Protein AF-A0A7J3VRC7-F1 (afdb_monomer)

Structure (mmCIF, N/CA/C/O backbone):
data_AF-A0A7J3VRC7-F1
#
_entry.id   AF-A0A7J3VRC7-F1
#
loop_
_atom_site.group_PDB
_atom_site.id
_atom_site.type_symbol
_atom_site.label_atom_id
_atom_site.label_alt_id
_atom_site.label_comp_id
_atom_site.label_asym_id
_atom_site.label_entity_id
_atom_site.label_seq_id
_atom_site.pdbx_PDB_ins_code
_atom_site.Cartn_x
_atom_site.Cartn_y
_atom_site.Cartn_z
_atom_site.occupancy
_atom_site.B_iso_or_equiv
_atom_site.auth_seq_id
_atom_site.auth_comp_id
_atom_site.auth_asym_id
_atom_site.auth_atom_id
_atom_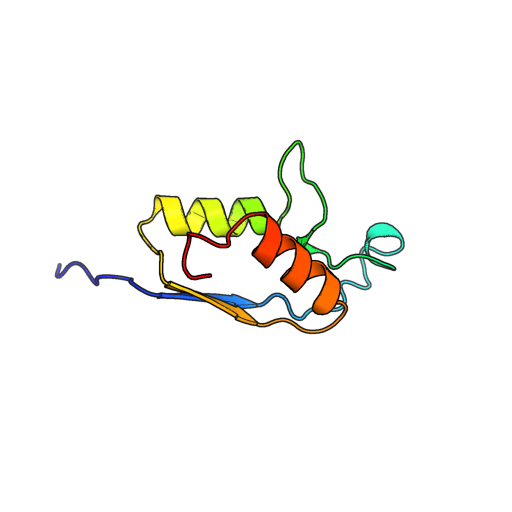site.pdbx_PDB_model_num
ATOM 1 N N . MET A 1 1 ? -2.562 -5.842 30.827 1.00 54.84 1 MET A N 1
ATOM 2 C CA . MET A 1 1 ? -1.603 -5.173 29.919 1.00 54.84 1 MET A CA 1
ATOM 3 C C . MET A 1 1 ? -2.236 -3.878 29.436 1.00 54.84 1 MET A C 1
ATOM 5 O O . MET A 1 1 ? -3.397 -3.946 29.039 1.00 54.84 1 MET A O 1
ATOM 9 N N . PRO A 1 2 ? -1.559 -2.720 29.498 1.00 52.94 2 PRO A N 1
ATOM 10 C CA . PRO A 1 2 ? -2.072 -1.515 28.855 1.00 52.94 2 PRO A CA 1
ATOM 11 C C . PRO A 1 2 ? -2.187 -1.771 27.348 1.00 52.94 2 PRO A C 1
ATOM 13 O O . PRO A 1 2 ? -1.295 -2.362 26.739 1.00 52.94 2 PRO A O 1
ATOM 16 N N . LYS A 1 3 ? -3.315 -1.380 26.755 1.00 56.28 3 LYS A N 1
ATOM 17 C CA . LYS A 1 3 ? -3.541 -1.488 25.315 1.00 56.28 3 LYS A CA 1
ATOM 18 C C . LYS A 1 3 ? -2.777 -0.335 24.664 1.00 56.28 3 LYS A C 1
ATOM 20 O O . LYS A 1 3 ? -3.218 0.807 24.753 1.00 56.28 3 LYS A O 1
ATOM 25 N N . THR A 1 4 ? -1.615 -0.606 24.072 1.00 64.88 4 THR A N 1
ATOM 26 C CA . THR A 1 4 ? -0.927 0.391 23.244 1.00 64.88 4 THR A CA 1
ATOM 27 C C . THR A 1 4 ? -1.875 0.777 22.118 1.00 64.88 4 THR A C 1
ATOM 29 O O . THR A 1 4 ? -2.249 -0.071 21.308 1.00 64.88 4 THR A O 1
ATOM 32 N N . ILE A 1 5 ? -2.303 2.036 22.082 1.00 68.25 5 ILE A N 1
ATOM 33 C CA . ILE A 1 5 ? -3.092 2.533 20.962 1.00 68.25 5 ILE A CA 1
ATOM 34 C C . ILE A 1 5 ? -2.114 2.748 19.801 1.00 68.25 5 ILE A C 1
ATOM 36 O O . ILE A 1 5 ? -1.411 3.755 19.740 1.00 68.25 5 ILE A O 1
ATOM 40 N N . MET A 1 6 ? -2.008 1.755 18.914 1.00 68.50 6 MET A N 1
ATOM 41 C CA . MET A 1 6 ? -1.270 1.897 17.660 1.00 68.50 6 MET A CA 1
ATOM 42 C C . MET A 1 6 ? -2.096 2.772 16.723 1.00 68.50 6 MET A C 1
ATOM 44 O O . MET A 1 6 ? -3.036 2.298 16.098 1.00 68.50 6 MET A O 1
ATOM 48 N N . ASN A 1 7 ? -1.767 4.059 16.668 1.00 82.62 7 ASN A N 1
ATOM 49 C CA . ASN A 1 7 ? -2.489 5.017 15.831 1.00 82.62 7 ASN A CA 1
ATOM 50 C 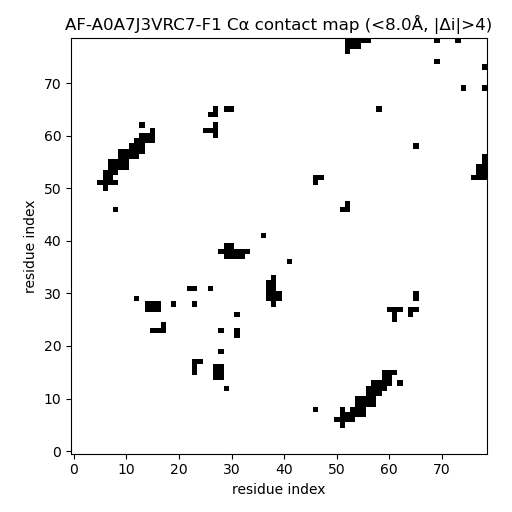C . ASN A 1 7 ? -1.865 5.202 14.450 1.00 82.62 7 ASN A C 1
ATOM 52 O O . ASN A 1 7 ? -2.564 5.663 13.554 1.00 82.62 7 ASN A O 1
ATOM 56 N N . GLN A 1 8 ? -0.581 4.865 14.280 1.00 91.25 8 GLN A N 1
ATOM 57 C CA . GLN A 1 8 ? 0.180 5.179 13.074 1.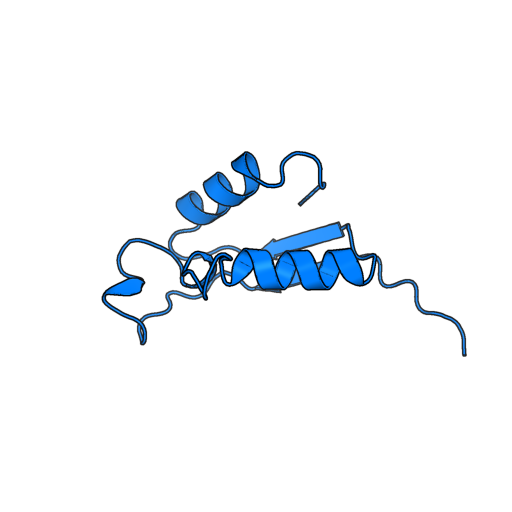00 91.25 8 GLN A CA 1
ATOM 58 C C . GLN A 1 8 ? 0.902 3.957 12.503 1.00 91.25 8 GLN A C 1
ATOM 60 O O . GLN A 1 8 ? 1.458 3.153 13.252 1.00 91.25 8 GLN A O 1
ATOM 65 N N . ALA A 1 9 ? 0.944 3.864 11.176 1.00 93.75 9 ALA A N 1
ATOM 66 C CA . ALA A 1 9 ? 1.747 2.895 10.438 1.00 93.75 9 ALA A CA 1
ATOM 67 C C . ALA A 1 9 ? 2.581 3.572 9.348 1.00 93.75 9 ALA A C 1
ATOM 69 O O . ALA A 1 9 ? 2.242 4.647 8.859 1.00 93.75 9 ALA A O 1
ATOM 70 N N . VAL A 1 10 ? 3.673 2.912 8.958 1.00 95.31 10 VAL A N 1
ATOM 71 C CA . VAL A 1 10 ? 4.532 3.332 7.847 1.00 95.31 10 VAL A CA 1
ATOM 72 C C . VAL A 1 10 ? 4.628 2.190 6.837 1.00 95.31 10 VAL A C 1
ATOM 74 O O . VAL A 1 10 ? 5.029 1.082 7.195 1.00 95.31 10 VAL A O 1
ATOM 77 N N . ILE A 1 11 ? 4.281 2.455 5.577 1.00 94.75 11 ILE A N 1
ATOM 78 C CA . ILE A 1 11 ? 4.452 1.530 4.450 1.00 94.75 11 ILE A CA 1
ATOM 79 C C . ILE A 1 11 ? 5.663 1.977 3.631 1.00 94.75 11 ILE A C 1
ATOM 81 O O . ILE A 1 11 ? 5.687 3.074 3.079 1.00 94.75 11 ILE A O 1
ATOM 85 N N . LEU A 1 12 ? 6.661 1.102 3.505 1.00 95.25 12 LEU A N 1
ATOM 86 C CA . LEU A 1 12 ? 7.841 1.343 2.673 1.00 95.25 12 LEU A CA 1
ATOM 87 C C . LEU A 1 12 ? 7.582 0.860 1.239 1.00 95.25 12 LEU A C 1
ATOM 89 O O . LEU A 1 12 ? 7.733 -0.322 0.927 1.00 95.25 12 LEU A O 1
ATOM 93 N N . ALA A 1 13 ? 7.196 1.785 0.363 1.00 93.88 13 ALA A N 1
ATOM 94 C CA . ALA A 1 13 ? 6.823 1.547 -1.032 1.00 93.88 13 ALA A CA 1
ATOM 95 C C . ALA A 1 13 ? 7.878 2.043 -2.050 1.00 93.88 13 ALA A C 1
ATOM 97 O O . ALA A 1 13 ? 7.577 2.210 -3.227 1.00 93.88 13 ALA A O 1
ATOM 98 N N . ALA A 1 14 ? 9.127 2.252 -1.624 1.00 92.56 14 ALA A N 1
ATOM 99 C CA . ALA A 1 14 ? 10.173 2.903 -2.424 1.00 92.56 14 ALA A CA 1
ATOM 100 C C . ALA A 1 14 ? 11.032 1.969 -3.312 1.00 92.56 14 ALA A C 1
ATOM 102 O O . ALA A 1 14 ? 12.042 2.395 -3.873 1.00 92.56 14 ALA A O 1
ATOM 103 N N . GLY A 1 15 ? 10.686 0.683 -3.435 1.00 90.50 15 GLY A N 1
ATOM 104 C CA . GLY A 1 15 ? 11.535 -0.320 -4.094 1.00 90.50 15 GLY A CA 1
ATOM 105 C C . G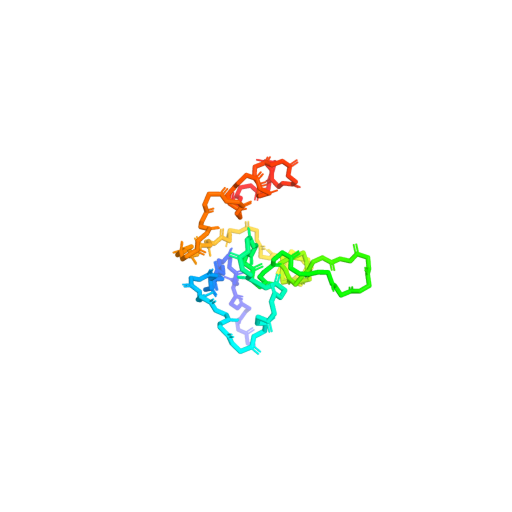LY A 1 15 ? 11.342 -0.455 -5.613 1.00 90.50 15 GLY A C 1
ATOM 106 O O . GLY A 1 15 ? 10.237 -0.714 -6.086 1.00 90.50 15 GLY A O 1
ATOM 107 N N . SER A 1 16 ? 12.440 -0.463 -6.380 1.00 89.12 16 SER A N 1
ATOM 108 C CA . SER A 1 16 ? 12.429 -0.582 -7.857 1.00 89.12 16 SER A CA 1
ATOM 109 C C . SER A 1 16 ? 12.004 -1.951 -8.414 1.00 89.12 16 SER A C 1
ATOM 111 O O . SER A 1 16 ? 11.869 -2.113 -9.623 1.00 89.12 16 SER A O 1
ATOM 113 N N . SER A 1 17 ? 11.819 -2.960 -7.555 1.00 92.44 17 SER A N 1
ATOM 114 C CA . SER A 1 17 ? 11.165 -4.243 -7.879 1.00 92.44 17 SER A CA 1
ATOM 115 C C . SER A 1 17 ? 11.727 -5.019 -9.086 1.00 92.44 17 SER A C 1
ATOM 117 O O . SER A 1 17 ? 11.024 -5.802 -9.717 1.00 92.44 17 SER A O 1
ATOM 119 N N . THR A 1 18 ? 13.024 -4.879 -9.367 1.00 94.00 18 THR A N 1
ATOM 120 C CA . THR A 1 18 ? 13.672 -5.333 -10.614 1.00 94.00 18 THR A CA 1
ATOM 121 C C . THR A 1 18 ? 13.564 -6.831 -10.907 1.00 94.00 18 THR A C 1
ATOM 123 O O . THR A 1 18 ? 13.544 -7.220 -12.071 1.00 94.00 18 THR A O 1
ATOM 126 N N . ARG A 1 19 ? 13.437 -7.680 -9.879 1.00 96.06 19 ARG A N 1
ATOM 127 C CA . ARG A 1 19 ? 13.252 -9.137 -10.035 1.00 96.06 19 ARG A CA 1
ATOM 128 C C . ARG A 1 19 ? 11.911 -9.535 -10.656 1.00 96.06 19 ARG A C 1
ATOM 130 O O . ARG A 1 19 ? 11.783 -10.662 -11.108 1.00 96.06 19 ARG A O 1
ATOM 137 N N . LEU A 1 20 ? 10.915 -8.648 -10.637 1.00 95.44 20 LEU A N 1
ATOM 138 C CA . LEU A 1 20 ? 9.579 -8.905 -11.188 1.00 95.44 20 LEU A CA 1
ATOM 139 C C . LEU A 1 20 ? 9.400 -8.346 -12.601 1.00 95.44 20 LEU A C 1
ATOM 141 O O . LEU A 1 20 ? 8.294 -8.364 -13.139 1.00 95.44 20 LEU A O 1
ATOM 145 N N . ARG A 1 21 ? 10.464 -7.837 -13.223 1.00 94.75 21 ARG A N 1
ATOM 146 C CA . ARG A 1 21 ? 10.406 -7.409 -14.620 1.00 94.75 21 ARG A CA 1
ATOM 147 C C . ARG A 1 21 ? 10.024 -8.599 -15.524 1.00 94.75 21 ARG A C 1
ATOM 149 O O . ARG A 1 21 ? 10.453 -9.717 -15.249 1.00 94.75 21 ARG A O 1
ATOM 156 N N . PRO A 1 22 ? 9.215 -8.376 -16.580 1.00 94.69 22 PRO A N 1
ATOM 157 C CA . PRO A 1 22 ? 8.808 -7.071 -17.116 1.00 94.69 22 PRO A CA 1
ATOM 158 C C . PRO A 1 22 ? 7.600 -6.422 -16.419 1.00 94.69 22 PRO A C 1
ATOM 160 O O . PRO A 1 22 ? 7.270 -5.282 -16.734 1.00 94.69 22 PRO A O 1
ATOM 163 N N . LEU A 1 23 ? 6.958 -7.098 -15.460 1.00 94.19 23 LEU A N 1
ATOM 164 C CA . LEU A 1 23 ? 5.704 -6.636 -14.846 1.00 94.19 23 LEU A CA 1
ATOM 165 C C . LEU A 1 23 ? 5.836 -5.277 -14.149 1.00 94.19 23 LEU A C 1
ATOM 167 O O . LEU A 1 23 ? 4.864 -4.536 -14.071 1.00 94.19 23 LEU A O 1
ATOM 171 N N . THR A 1 24 ? 7.030 -4.940 -13.661 1.00 93.38 24 THR A N 1
ATOM 172 C CA . THR A 1 24 ? 7.303 -3.688 -12.941 1.00 93.38 24 THR A CA 1
ATOM 173 C C . THR A 1 24 ? 8.144 -2.697 -13.743 1.00 93.38 24 THR A C 1
ATOM 175 O O . THR A 1 24 ? 8.871 -1.899 -13.158 1.00 93.38 24 THR A O 1
ATOM 178 N N . ASN A 1 25 ? 8.132 -2.776 -15.077 1.00 91.31 25 ASN A N 1
ATOM 179 C CA . ASN A 1 25 ? 8.840 -1.790 -15.900 1.00 91.31 25 ASN A CA 1
ATOM 180 C C . ASN A 1 25 ? 8.177 -0.407 -15.829 1.00 91.31 25 ASN A C 1
ATOM 182 O O . ASN A 1 25 ? 8.882 0.590 -15.767 1.00 91.31 25 ASN A O 1
ATOM 186 N N . ASN A 1 26 ? 6.840 -0.371 -15.812 1.00 88.75 26 ASN A N 1
ATOM 187 C CA . ASN A 1 26 ? 6.057 0.869 -15.885 1.00 88.75 26 ASN A CA 1
ATOM 188 C C . ASN A 1 26 ? 5.163 1.097 -14.657 1.00 88.75 26 ASN A C 1
ATOM 190 O O . ASN A 1 26 ? 4.507 2.125 -14.564 1.00 88.75 26 ASN A O 1
ATOM 194 N N . ILE A 1 27 ? 5.093 0.127 -13.741 1.00 91.44 27 ILE A N 1
ATOM 195 C CA . ILE A 1 27 ? 4.283 0.210 -12.522 1.00 91.44 27 ILE A CA 1
ATOM 196 C C . ILE A 1 27 ? 5.094 -0.292 -11.322 1.00 91.44 27 ILE A C 1
ATOM 198 O O . ILE A 1 27 ? 5.839 -1.272 -11.452 1.00 91.44 27 ILE A O 1
ATOM 202 N N . PRO A 1 28 ? 4.968 0.332 -10.139 1.00 93.69 28 PRO A N 1
ATOM 203 C CA . PRO A 1 28 ? 5.606 -0.178 -8.935 1.00 93.69 28 PRO A CA 1
ATOM 204 C C . PRO A 1 28 ? 4.960 -1.505 -8.519 1.00 93.69 28 PRO A C 1
ATOM 206 O O . PRO A 1 28 ? 3.774 -1.744 -8.758 1.00 93.69 28 PRO A O 1
ATOM 209 N N . LYS A 1 29 ? 5.721 -2.376 -7.837 1.00 95.25 29 LYS A N 1
ATOM 210 C CA . LYS A 1 29 ? 5.199 -3.669 -7.350 1.00 95.25 29 LYS A CA 1
ATOM 211 C C . LYS A 1 29 ? 3.931 -3.501 -6.515 1.00 95.25 29 LYS A C 1
ATOM 213 O O . LYS A 1 29 ? 3.061 -4.362 -6.566 1.00 95.25 29 LYS A O 1
ATOM 218 N N . THR A 1 30 ? 3.841 -2.421 -5.745 1.00 95.50 30 THR A N 1
ATOM 219 C CA . THR A 1 30 ? 2.692 -2.106 -4.891 1.00 95.50 30 THR A CA 1
ATOM 220 C C . THR A 1 30 ? 1.371 -2.107 -5.660 1.00 95.50 30 THR A C 1
ATOM 222 O O . THR A 1 30 ? 0.366 -2.531 -5.103 1.00 95.50 30 THR A O 1
ATOM 225 N N . LEU A 1 31 ? 1.377 -1.755 -6.948 1.00 95.12 31 LEU A N 1
ATOM 226 C CA . LEU A 1 31 ? 0.183 -1.737 -7.796 1.00 95.12 31 LEU A CA 1
ATOM 227 C C . LEU A 1 31 ? -0.034 -3.021 -8.612 1.00 95.12 31 LEU A C 1
ATOM 229 O O . LEU A 1 31 ? -1.003 -3.117 -9.366 1.00 95.12 31 LEU A O 1
ATOM 233 N N . LEU A 1 32 ? 0.822 -4.039 -8.462 1.00 95.75 32 LEU A N 1
ATOM 234 C CA . LEU A 1 32 ? 0.552 -5.348 -9.056 1.00 95.75 32 LEU A CA 1
ATOM 235 C C . LEU A 1 32 ? -0.675 -5.981 -8.402 1.00 95.75 32 LEU A C 1
ATOM 237 O O . LEU A 1 32 ? -0.810 -5.987 -7.177 1.00 95.75 32 LEU A O 1
ATOM 241 N N . LYS A 1 33 ? -1.550 -6.551 -9.235 1.00 95.88 33 LYS A N 1
ATOM 242 C CA . LYS A 1 33 ? -2.764 -7.235 -8.786 1.00 95.88 33 LYS A CA 1
ATOM 243 C C . LYS A 1 33 ? -2.466 -8.651 -8.301 1.00 95.88 33 LYS A C 1
ATOM 245 O O . LYS A 1 33 ? -1.779 -9.420 -8.970 1.00 95.88 33 LYS A O 1
ATOM 250 N N . VAL A 1 34 ? -3.067 -9.002 -7.172 1.00 95.88 34 VAL A N 1
ATOM 251 C CA . VAL A 1 34 ? -3.188 -10.357 -6.639 1.00 95.88 34 VAL A CA 1
ATOM 252 C C . VAL A 1 34 ? -4.683 -10.650 -6.523 1.00 95.88 34 VAL A C 1
ATOM 254 O O . VAL A 1 34 ? -5.377 -10.179 -5.622 1.00 95.88 34 VAL A O 1
ATOM 257 N N . GLY A 1 35 ? -5.217 -11.379 -7.506 1.00 95.38 35 GLY A N 1
ATOM 258 C CA . GLY A 1 35 ? -6.662 -11.525 -7.667 1.00 95.38 35 GLY A CA 1
ATOM 259 C C . GLY A 1 35 ? -7.318 -10.192 -8.042 1.00 95.38 35 GLY A C 1
ATOM 260 O O . GLY A 1 35 ? -7.006 -9.616 -9.083 1.00 95.38 35 GLY A O 1
ATOM 261 N N . ARG A 1 36 ? -8.248 -9.712 -7.207 1.00 94.94 36 ARG A N 1
ATOM 262 C CA . ARG A 1 36 ? -9.004 -8.467 -7.452 1.00 94.94 36 ARG A CA 1
ATOM 263 C C . ARG A 1 36 ? -8.375 -7.218 -6.829 1.00 94.94 36 ARG A C 1
ATOM 265 O O . ARG A 1 36 ? -8.792 -6.121 -7.180 1.00 94.94 36 ARG A O 1
ATOM 272 N N . LEU A 1 37 ? -7.409 -7.385 -5.929 1.00 95.06 37 LEU A N 1
ATOM 273 C CA . LEU A 1 37 ? -6.790 -6.305 -5.158 1.00 95.06 37 LEU A CA 1
ATOM 274 C C . LEU A 1 37 ? -5.335 -6.113 -5.578 1.00 95.06 37 LEU A C 1
ATOM 276 O O . LEU A 1 37 ? -4.689 -7.061 -6.025 1.00 95.06 37 LEU A O 1
ATOM 280 N N . THR A 1 38 ? -4.804 -4.905 -5.427 1.00 96.06 38 THR A N 1
ATOM 281 C CA . THR A 1 38 ? -3.359 -4.677 -5.519 1.00 96.0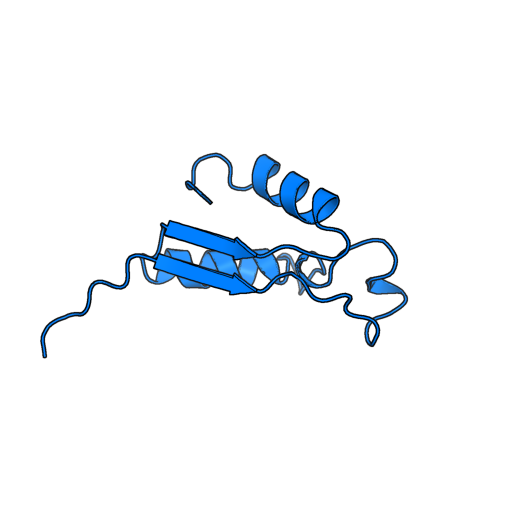6 38 THR A CA 1
ATOM 282 C C . THR A 1 38 ? -2.652 -5.101 -4.230 1.00 96.06 38 THR A C 1
ATOM 284 O O . THR A 1 38 ? -3.271 -5.240 -3.172 1.00 96.06 38 THR A O 1
ATOM 287 N N . ILE A 1 39 ? -1.332 -5.292 -4.298 1.00 95.88 39 ILE A N 1
ATOM 288 C CA . ILE A 1 39 ? -0.506 -5.515 -3.098 1.00 95.88 39 ILE A CA 1
ATOM 289 C C . ILE A 1 39 ? -0.675 -4.355 -2.101 1.00 95.88 39 ILE A C 1
ATOM 291 O O . ILE A 1 39 ? -0.713 -4.582 -0.891 1.00 95.88 39 ILE A O 1
ATOM 295 N N . PHE A 1 40 ? -0.806 -3.126 -2.600 1.00 95.25 40 PHE A N 1
ATOM 296 C CA . PHE A 1 40 ? -1.050 -1.939 -1.791 1.00 95.25 40 PHE A CA 1
ATOM 297 C C . PHE A 1 40 ? -2.418 -1.982 -1.099 1.00 95.25 40 PHE A C 1
ATOM 299 O O . PHE A 1 40 ? -2.485 -1.786 0.114 1.00 95.25 40 PHE A O 1
ATOM 306 N N . ASP A 1 41 ? -3.483 -2.342 -1.822 1.00 94.75 41 ASP A N 1
ATOM 307 C CA . ASP A 1 41 ? -4.837 -2.457 -1.257 1.00 94.75 41 ASP A CA 1
ATOM 308 C C . ASP A 1 41 ? -4.893 -3.467 -0.110 1.00 94.75 41 ASP A C 1
ATOM 310 O O . ASP A 1 41 ? -5.527 -3.227 0.919 1.00 94.75 41 ASP A O 1
ATOM 314 N N . MET A 1 42 ? -4.194 -4.595 -0.262 1.00 95.81 42 MET A N 1
ATOM 315 C CA . MET A 1 42 ? -4.102 -5.608 0.789 1.00 95.81 42 MET A CA 1
ATOM 316 C C . MET A 1 42 ? -3.429 -5.059 2.057 1.00 95.81 42 MET A C 1
ATOM 318 O O . MET A 1 42 ? -3.893 -5.334 3.167 1.00 95.81 42 MET A O 1
ATOM 322 N N . ALA 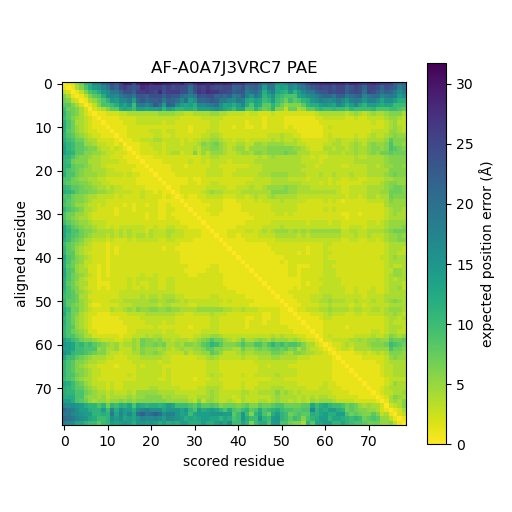A 1 43 ? -2.356 -4.274 1.907 1.00 94.88 43 ALA A N 1
ATOM 323 C CA . ALA A 1 43 ? -1.649 -3.659 3.030 1.00 94.88 43 ALA A CA 1
ATOM 324 C C . ALA A 1 43 ? -2.513 -2.605 3.738 1.00 94.88 43 ALA A C 1
ATOM 326 O O . ALA A 1 43 ? -2.669 -2.662 4.959 1.00 94.88 43 ALA A O 1
ATOM 327 N N . ILE A 1 44 ? -3.132 -1.698 2.978 1.00 94.06 44 ILE A N 1
ATOM 328 C CA . ILE A 1 44 ? -4.019 -0.664 3.523 1.00 94.06 44 ILE A CA 1
ATOM 329 C C . ILE A 1 44 ? -5.231 -1.287 4.218 1.00 94.06 44 ILE A C 1
ATOM 331 O O . ILE A 1 44 ? -5.536 -0.930 5.355 1.00 94.06 44 ILE A O 1
ATOM 335 N N . SER A 1 45 ? -5.892 -2.261 3.586 1.00 93.25 45 SER A N 1
ATOM 336 C CA . SER A 1 45 ? -7.043 -2.943 4.187 1.00 93.25 45 SER A CA 1
ATOM 337 C C . SER A 1 45 ? -6.675 -3.616 5.509 1.00 93.25 45 SER A C 1
ATOM 339 O O . SER A 1 45 ? -7.427 -3.510 6.476 1.00 93.25 45 SER A O 1
ATOM 341 N N . SER A 1 46 ? -5.497 -4.241 5.587 1.00 93.94 46 SER A N 1
ATOM 342 C CA . SER A 1 46 ? -5.018 -4.869 6.822 1.00 93.94 46 SER A CA 1
ATOM 343 C C . SER A 1 46 ? -4.826 -3.852 7.953 1.00 93.94 46 SER A C 1
ATOM 345 O O . SER A 1 46 ? -5.241 -4.115 9.079 1.00 93.94 46 SER A O 1
ATOM 347 N N . LEU A 1 47 ? -4.246 -2.682 7.664 1.00 92.69 47 LEU A N 1
ATOM 348 C CA . LEU A 1 47 ? -4.038 -1.617 8.654 1.00 92.69 47 LEU A CA 1
ATOM 349 C C . LEU A 1 47 ? -5.361 -1.007 9.133 1.00 92.69 47 LEU A C 1
ATOM 351 O O . LEU A 1 47 ? -5.583 -0.887 10.339 1.00 92.69 47 LEU A O 1
ATOM 355 N N . ILE A 1 48 ? -6.272 -0.708 8.205 1.00 90.62 48 ILE A N 1
ATOM 356 C CA . ILE A 1 48 ? -7.595 -0.156 8.526 1.00 90.62 48 ILE A CA 1
ATOM 357 C C . ILE A 1 48 ? -8.411 -1.146 9.367 1.00 90.62 48 ILE A C 1
ATOM 359 O O . ILE A 1 48 ? -9.037 -0.746 10.346 1.00 90.62 48 ILE A O 1
ATOM 363 N N . ASN A 1 49 ? -8.365 -2.444 9.048 1.00 91.38 49 ASN A N 1
ATOM 364 C CA . ASN A 1 49 ? -9.056 -3.481 9.825 1.00 91.38 49 ASN A CA 1
ATOM 365 C C . ASN A 1 49 ? -8.523 -3.602 11.265 1.00 91.38 49 ASN A C 1
ATOM 367 O O . ASN A 1 49 ? -9.238 -4.078 12.146 1.00 91.38 49 ASN A O 1
ATOM 371 N N . LEU A 1 50 ? -7.288 -3.158 11.518 1.00 91.06 50 LEU A N 1
ATOM 372 C CA . LEU A 1 50 ? -6.697 -3.064 12.856 1.00 91.06 50 LEU A CA 1
ATOM 373 C C . LEU A 1 50 ? -7.001 -1.727 13.558 1.0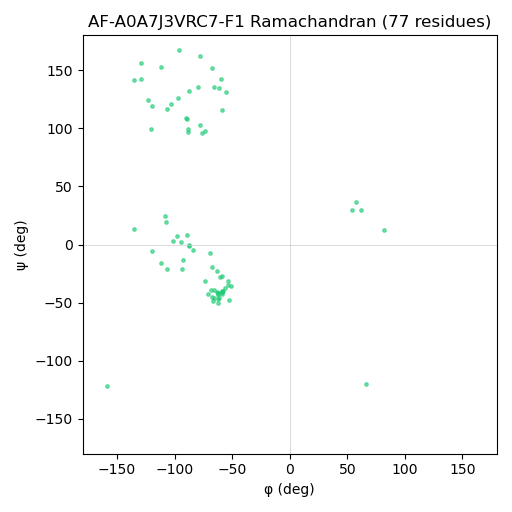0 91.06 50 LEU A C 1
ATOM 375 O O . LEU A 1 50 ? -6.578 -1.532 14.697 1.00 91.06 50 LEU A O 1
ATOM 379 N N . GLY A 1 51 ? -7.735 -0.819 12.908 1.00 89.00 51 GLY A N 1
ATOM 380 C CA . GLY A 1 51 ? -8.056 0.515 13.419 1.00 89.00 51 GLY A CA 1
ATOM 381 C C . GLY A 1 51 ? -6.947 1.553 13.223 1.00 89.00 51 GLY A C 1
ATOM 382 O O . GLY A 1 51 ? -7.016 2.625 13.823 1.00 89.00 51 GLY A O 1
ATOM 383 N N . ILE A 1 52 ? -5.930 1.260 12.405 1.00 90.44 52 ILE A N 1
ATOM 384 C CA . ILE A 1 52 ? -4.832 2.186 12.110 1.00 90.44 52 ILE A CA 1
ATOM 385 C C . ILE A 1 52 ? -5.220 3.033 10.898 1.00 90.44 52 ILE A C 1
ATOM 387 O O . ILE A 1 52 ? -5.233 2.540 9.772 1.00 90.44 52 ILE A O 1
ATOM 391 N N . ASN A 1 53 ? -5.518 4.311 11.137 1.00 87.50 53 ASN A N 1
ATOM 392 C CA . ASN A 1 53 ? -5.969 5.234 10.089 1.00 87.50 53 ASN A CA 1
ATOM 393 C C . ASN A 1 53 ? -4.904 6.262 9.683 1.00 87.50 53 ASN A C 1
ATOM 395 O O . ASN A 1 53 ? -4.981 6.800 8.590 1.00 87.50 53 ASN A O 1
ATOM 399 N N . ASN A 1 54 ? -3.900 6.525 10.527 1.00 90.69 54 ASN A N 1
ATOM 400 C CA . ASN A 1 54 ? -2.788 7.400 10.160 1.00 90.69 54 ASN A CA 1
ATOM 401 C C . ASN A 1 54 ? -1.695 6.558 9.484 1.00 90.69 54 ASN A C 1
ATOM 403 O O . ASN A 1 54 ? -0.947 5.839 10.152 1.00 90.69 54 ASN A O 1
ATOM 407 N N . ILE A 1 55 ? -1.642 6.580 8.156 1.00 92.88 55 ILE A N 1
ATOM 408 C CA . ILE A 1 55 ? -0.742 5.728 7.377 1.00 92.88 55 ILE A CA 1
ATOM 409 C C . ILE A 1 55 ? 0.186 6.617 6.562 1.00 92.88 55 ILE A C 1
ATOM 411 O O . ILE A 1 55 ? -0.259 7.358 5.700 1.00 92.88 55 ILE A O 1
ATOM 415 N N . ILE A 1 56 ? 1.488 6.497 6.802 1.00 93.38 56 ILE A N 1
ATOM 416 C CA . ILE A 1 56 ? 2.517 7.203 6.038 1.00 93.38 56 ILE A CA 1
ATOM 417 C C . ILE A 1 56 ? 3.058 6.257 4.970 1.00 93.38 56 ILE A C 1
ATOM 419 O O . ILE A 1 56 ? 3.533 5.163 5.285 1.00 93.38 56 ILE A O 1
ATOM 423 N N . VAL A 1 57 ? 3.040 6.681 3.709 1.00 94.00 57 VAL A N 1
ATOM 424 C CA . VAL A 1 57 ? 3.596 5.906 2.594 1.00 94.00 57 VAL A CA 1
ATOM 425 C C . VAL A 1 57 ? 4.901 6.541 2.130 1.00 94.00 57 VAL A C 1
ATOM 427 O O . VAL A 1 57 ? 4.923 7.666 1.643 1.00 94.00 57 VAL A O 1
ATOM 430 N N . VAL A 1 58 ? 6.004 5.807 2.258 1.00 94.38 58 VAL A N 1
ATOM 431 C CA . VAL A 1 58 ? 7.309 6.236 1.741 1.00 94.38 58 VAL A CA 1
ATOM 432 C C . VAL A 1 58 ? 7.450 5.733 0.310 1.00 94.38 58 VAL A C 1
ATOM 434 O O . VAL A 1 58 ? 7.596 4.529 0.088 1.00 94.38 58 VAL A O 1
ATOM 437 N N . THR A 1 59 ? 7.397 6.643 -0.658 1.00 91.56 59 THR A N 1
ATOM 438 C CA . THR A 1 59 ? 7.481 6.337 -2.092 1.00 91.56 59 THR A CA 1
ATOM 439 C C . THR A 1 59 ? 8.907 6.507 -2.632 1.00 91.56 59 THR A C 1
ATOM 441 O O . THR A 1 59 ? 9.806 6.997 -1.949 1.00 91.56 59 THR A O 1
ATOM 444 N N . GLY A 1 60 ? 9.151 6.007 -3.845 1.00 88.19 60 GLY A N 1
ATOM 445 C CA . GLY A 1 60 ? 10.469 6.015 -4.483 1.00 88.19 60 GLY A CA 1
ATOM 446 C C . GLY A 1 60 ? 10.348 5.877 -5.997 1.00 88.19 60 GLY A C 1
ATOM 447 O O . GLY A 1 60 ? 9.696 6.684 -6.645 1.00 88.19 60 GLY A O 1
ATOM 448 N N . HIS A 1 61 ? 10.966 4.856 -6.590 1.00 83.31 61 HIS A N 1
ATOM 449 C CA . HIS 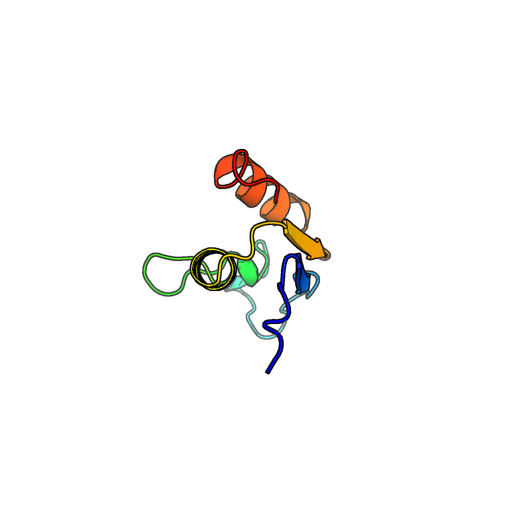A 1 61 ? 10.829 4.613 -8.031 1.00 83.31 61 HIS A CA 1
ATOM 450 C C . HIS A 1 61 ? 9.349 4.476 -8.452 1.00 83.31 61 HIS A C 1
ATOM 452 O O . HIS A 1 61 ? 8.619 3.703 -7.833 1.00 83.31 61 HIS A O 1
ATOM 458 N N . ALA A 1 62 ? 8.935 5.194 -9.507 1.00 82.75 62 ALA A N 1
ATOM 459 C CA . ALA A 1 62 ? 7.542 5.286 -9.976 1.00 82.75 62 ALA A CA 1
ATOM 460 C C . ALA A 1 62 ? 6.547 5.795 -8.904 1.00 82.75 62 ALA A C 1
ATOM 462 O O . ALA A 1 62 ? 5.420 5.302 -8.798 1.00 82.75 62 ALA A O 1
ATOM 463 N N . ALA A 1 63 ? 6.992 6.743 -8.065 1.00 86.56 63 ALA A N 1
ATOM 464 C CA . ALA A 1 63 ? 6.183 7.362 -7.013 1.00 86.56 63 ALA A CA 1
ATOM 465 C C . ALA A 1 63 ? 4.923 8.046 -7.551 1.00 86.56 63 ALA A C 1
ATOM 467 O O . ALA A 1 63 ? 3.866 7.903 -6.952 1.00 86.56 63 ALA A O 1
ATOM 468 N N . ASP A 1 64 ? 5.027 8.719 -8.693 1.00 91.25 64 ASP A N 1
ATOM 469 C CA . ASP A 1 64 ? 3.942 9.413 -9.383 1.00 91.25 64 ASP A CA 1
ATOM 470 C C . ASP A 1 64 ? 2.725 8.509 -9.620 1.00 91.25 64 ASP A C 1
ATOM 472 O O . ASP A 1 64 ? 1.604 8.862 -9.252 1.00 91.25 64 ASP A O 1
ATOM 476 N N . VAL A 1 65 ? 2.955 7.297 -10.134 1.00 91.69 65 VAL A N 1
ATOM 477 C CA . VAL A 1 65 ? 1.885 6.324 -10.411 1.00 91.69 65 VAL A CA 1
ATOM 478 C C . VAL A 1 65 ? 1.215 5.847 -9.117 1.00 91.69 65 VAL A C 1
ATOM 480 O O . VAL A 1 65 ? -0.003 5.665 -9.060 1.00 91.69 65 VAL A O 1
ATOM 483 N N . LEU A 1 66 ? 2.002 5.629 -8.059 1.00 91.81 66 LEU A N 1
ATOM 484 C CA . LEU A 1 66 ? 1.468 5.213 -6.761 1.00 91.81 66 LEU A CA 1
ATOM 485 C C . LEU A 1 66 ? 0.695 6.343 -6.074 1.00 91.81 66 LEU A C 1
ATOM 487 O O . LEU A 1 66 ? -0.378 6.095 -5.530 1.00 91.81 66 LEU A O 1
ATOM 491 N N . GLU A 1 67 ? 1.206 7.570 -6.115 1.00 91.44 67 GLU A N 1
ATOM 492 C CA . GLU A 1 67 ? 0.542 8.750 -5.559 1.00 91.44 67 GLU A CA 1
ATOM 493 C C . GLU A 1 67 ? -0.789 9.033 -6.256 1.00 91.44 67 GLU A C 1
ATOM 495 O O . GLU A 1 67 ? -1.779 9.329 -5.586 1.00 91.44 67 GLU A O 1
ATOM 500 N N . GLU A 1 68 ? -0.843 8.910 -7.583 1.00 92.19 68 GLU A N 1
ATOM 501 C CA . GLU A 1 68 ? -2.090 9.050 -8.337 1.00 92.19 68 GLU A CA 1
ATOM 502 C C . GLU A 1 68 ? -3.111 7.981 -7.926 1.00 92.19 68 GLU A C 1
ATOM 504 O O . GLU A 1 68 ? -4.263 8.303 -7.623 1.00 92.19 68 GLU A O 1
ATOM 509 N N . HIS A 1 69 ? -2.679 6.721 -7.819 1.00 91.00 69 HIS A N 1
ATOM 510 C CA . HIS A 1 69 ? -3.538 5.644 -7.335 1.00 91.00 69 HIS A CA 1
ATOM 511 C C . HIS A 1 69 ? -4.071 5.919 -5.919 1.00 91.00 69 HIS A C 1
ATOM 513 O O . HIS A 1 69 ? -5.258 5.702 -5.663 1.00 91.00 69 HIS A O 1
ATOM 519 N N . ILE A 1 70 ? -3.227 6.423 -5.010 1.00 91.12 70 ILE A N 1
ATOM 520 C CA . ILE A 1 70 ? -3.635 6.782 -3.645 1.00 91.12 70 ILE A CA 1
ATOM 521 C C . ILE A 1 70 ? -4.682 7.898 -3.675 1.00 91.12 70 ILE A C 1
ATOM 523 O O . ILE A 1 70 ? -5.759 7.733 -3.101 1.00 91.12 70 ILE A O 1
ATOM 527 N N . LYS A 1 71 ? -4.425 8.985 -4.409 1.00 90.19 71 LYS A N 1
ATOM 528 C CA . LYS A 1 71 ? -5.358 10.118 -4.535 1.00 90.19 71 LYS A CA 1
ATOM 529 C C . LYS A 1 71 ? -6.721 9.694 -5.079 1.00 90.19 71 LYS A C 1
ATOM 531 O O . LYS A 1 71 ? -7.740 10.161 -4.587 1.00 90.19 71 LYS A O 1
ATOM 536 N N . MET A 1 72 ? -6.762 8.793 -6.060 1.00 89.62 72 MET A N 1
ATOM 537 C CA . MET A 1 72 ? -8.027 8.345 -6.655 1.00 89.62 72 MET A CA 1
ATOM 538 C C . MET A 1 72 ? -8.844 7.414 -5.748 1.00 89.62 72 MET A C 1
ATOM 540 O O . MET A 1 72 ? -10.069 7.411 -5.841 1.00 89.62 72 MET A O 1
ATOM 544 N N . ASN A 1 73 ? -8.194 6.612 -4.898 1.00 89.19 73 ASN A N 1
ATOM 545 C CA . ASN A 1 73 ? -8.860 5.520 -4.170 1.00 89.19 73 ASN A CA 1
ATOM 546 C C . ASN A 1 73 ? -8.958 5.741 -2.650 1.00 89.19 73 ASN A C 1
ATOM 548 O O . ASN A 1 73 ? -9.735 5.055 -1.983 1.00 89.19 73 ASN A O 1
ATOM 552 N N . TYR A 1 74 ? -8.188 6.680 -2.092 1.00 86.06 74 TYR A N 1
ATOM 553 C CA . TYR A 1 74 ? -8.009 6.836 -0.645 1.00 86.06 74 TYR A CA 1
ATOM 554 C C . TYR A 1 74 ? -8.084 8.290 -0.144 1.00 86.06 74 TYR A C 1
ATOM 556 O O . TYR A 1 74 ? -7.757 8.541 1.014 1.00 86.06 74 TYR A O 1
ATOM 564 N N . ASN A 1 75 ? -8.570 9.229 -0.967 1.00 74.06 75 ASN A N 1
ATOM 565 C CA . ASN A 1 75 ? -8.621 10.668 -0.658 1.00 74.06 75 ASN A CA 1
ATOM 566 C C . ASN A 1 75 ? -9.274 11.005 0.699 1.00 74.06 75 ASN A C 1
ATOM 568 O O . ASN A 1 75 ? -8.829 11.904 1.404 1.00 74.06 75 ASN A O 1
ATOM 572 N N . ASP A 1 76 ? -10.299 10.249 1.097 1.00 70.56 76 ASP A N 1
ATOM 573 C CA . ASP A 1 76 ? -11.065 10.512 2.323 1.00 70.56 76 ASP A CA 1
ATOM 574 C C . ASP A 1 76 ? -10.465 9.850 3.576 1.00 70.56 76 ASP A C 1
ATOM 576 O O . ASP A 1 76 ? -11.011 9.977 4.673 1.00 70.56 76 ASP A O 1
ATOM 580 N N . LYS A 1 77 ? -9.365 9.097 3.434 1.00 63.22 77 LYS A N 1
ATOM 581 C CA . LYS A 1 77 ? -8.800 8.270 4.516 1.00 63.22 77 LYS A CA 1
ATOM 582 C C . LYS A 1 77 ? -7.581 8.876 5.209 1.00 63.22 77 LYS A C 1
ATOM 584 O O . LYS A 1 77 ? -7.044 8.233 6.105 1.00 63.22 77 LYS A O 1
ATOM 589 N N . GLY A 1 78 ? -7.172 10.092 4.837 1.00 60.47 78 GLY A N 1
ATOM 590 C CA . GLY A 1 78 ? -6.021 10.771 5.445 1.00 60.47 78 GLY A CA 1
ATOM 591 C C . GLY A 1 78 ? -4.696 10.019 5.261 1.00 60.47 78 GLY A C 1
ATOM 592 O O . GLY A 1 78 ? -3.842 10.090 6.142 1.00 60.47 78 GLY A O 1
ATOM 593 N N . ILE A 1 79 ? -4.582 9.271 4.154 1.00 64.69 79 ILE A N 1
ATOM 594 C CA . ILE A 1 79 ? -3.387 8.535 3.707 1.00 64.69 79 ILE A CA 1
ATOM 595 C C . ILE A 1 79 ? -2.558 9.441 2.797 1.00 64.69 79 ILE A C 1
ATOM 597 O O . ILE A 1 79 ? -3.172 10.067 1.903 1.00 64.69 79 ILE A O 1
#

Mean predicted aligned error: 4.81 Å

Sequence (79 aa):
MPKTIMNQAVILAAGSSTRLRPLTNNIPKTLLKVGRLTIFDMAISSLINLGINNIIVVTGHAADVLEEHIKMNYNDKGI

Secondary structure (DSSP, 8-state):
-------EEEEEE----GGGTTTTSSS-GGG-EETTEEHHHHHHHHHHHTT--EEEEEE-TTHHHHHHHHHHHHGGGT-

pLDDT: mean 88.31, std 10.68, range [52.94, 96.06]

Solvent-accessible surface area (backbone atoms only — not comparable to full-atom values): 4738 Å² total; per-residue (Å²): 130,87,80,79,81,64,53,67,49,76,47,85,57,41,56,67,48,71,90,52,55,76,74,32,74,89,43,38,57,50,69,42,69,62,87,94,40,28,50,44,52,55,51,52,51,54,37,47,76,71,64,29,52,43,43,45,74,44,64,41,50,59,34,68,66,53,52,52,52,42,55,77,74,35,67,91,53,68,93

Radius of gyration: 13.69 Å; Cα contacts (8 Å, |Δi|>4): 95; chains: 1; bounding box: 25×22×47 Å

Nearest PDB structures (foldseek):
  4y7v-assembly1_A  TM=9.158E-01  e=8.875E-04  Pseudomonas putida BIRD-1
  6mnu-assembly1_B  TM=8.859E-01  e=5.973E-04  Yersinia pestis
  4d48-assembly1_A  TM=8.822E-01 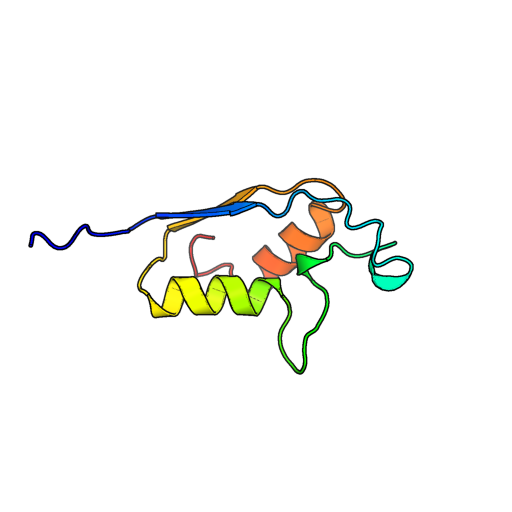 e=7.281E-04  Erwinia amylovora CFBP1430
  6mnu-assembly1_A  TM=8.885E-01  e=7.281E-04  Yersinia pestis
  6mnu-assembly1_D  TM=8.881E-01  e=1.717E-03  Yersinia pestis

Foldseek 3Di:
DPDPPQQEEEAEQADQPVVPPPVSVQHGQQQDDDDPDGVVRVVVVVCVVVVHQHYHYHYHVNRVVVVVVCCVPPVPRND